Protein AF-A0A818FA73-F1 (afdb_monomer_lite)

pLDDT: mean 89.09, std 11.65, range [36.12, 97.31]

Foldseek 3Di:
DDPPDDPDDDPDDDDDDPDDDDDPVVVDDDPVVQAVFQVVLVVVVVVVCVVCVVVVHDDDPVNCVVQQQGHVVGPVLVVDPCNVVVVPDPPQLVVLVCCVVVDVDDDPPSRHD

Structure (mmCIF, N/CA/C/O backbone):
data_AF-A0A818FA73-F1
#
_entry.id   AF-A0A818FA73-F1
#
loop_
_atom_site.group_PDB
_atom_site.id
_atom_site.type_symbol
_atom_site.label_atom_id
_atom_site.label_alt_id
_atom_site.label_comp_id
_atom_site.label_asym_id
_atom_site.label_entity_id
_atom_site.label_seq_id
_atom_site.pdbx_PDB_ins_code
_atom_site.Cartn_x
_atom_site.Cartn_y
_atom_site.Cartn_z
_atom_site.occupancy
_atom_site.B_iso_or_equiv
_atom_site.auth_seq_id
_atom_site.auth_comp_id
_atom_site.auth_asym_id
_atom_site.auth_atom_id
_atom_site.pdbx_PDB_model_num
ATOM 1 N N . MET A 1 1 ? 37.527 -14.804 -13.361 1.00 36.12 1 MET A N 1
ATOM 2 C CA . MET A 1 1 ? 38.185 -14.131 -12.220 1.00 36.12 1 MET A CA 1
ATOM 3 C C . MET A 1 1 ? 37.094 -13.440 -11.411 1.00 36.12 1 MET A C 1
ATOM 5 O O . MET A 1 1 ? 36.470 -12.519 -11.917 1.00 36.12 1 MET A O 1
ATOM 9 N N . VAL A 1 2 ? 36.753 -13.982 -10.240 1.00 36.47 2 VAL A N 1
ATOM 10 C CA . VAL A 1 2 ? 35.614 -13.540 -9.416 1.00 36.47 2 VAL A CA 1
ATOM 11 C C . VAL A 1 2 ? 36.050 -12.330 -8.597 1.00 36.47 2 VAL A C 1
ATOM 13 O O . VAL A 1 2 ? 36.973 -12.442 -7.792 1.00 36.47 2 VAL A O 1
ATOM 16 N N . LYS A 1 3 ? 35.417 -11.169 -8.794 1.00 47.84 3 LYS A N 1
ATOM 17 C CA . LYS A 1 3 ? 35.698 -9.984 -7.977 1.00 47.84 3 LYS A CA 1
ATOM 18 C C . LYS A 1 3 ? 34.958 -10.128 -6.644 1.00 47.84 3 LYS A C 1
ATOM 20 O O . LYS A 1 3 ? 33.816 -9.711 -6.503 1.00 47.84 3 LYS A O 1
ATOM 25 N N . LYS A 1 4 ? 35.604 -10.787 -5.682 1.00 56.97 4 LYS A N 1
ATOM 26 C CA . LYS A 1 4 ? 35.171 -10.832 -4.282 1.00 56.97 4 LYS A CA 1
ATOM 27 C C . LYS A 1 4 ? 35.601 -9.513 -3.638 1.00 56.97 4 LYS A C 1
ATOM 29 O O . LYS A 1 4 ? 36.730 -9.387 -3.176 1.00 56.97 4 LYS A O 1
ATOM 34 N N . GLN A 1 5 ? 34.748 -8.500 -3.736 1.00 52.00 5 GLN A N 1
ATOM 35 C CA . GLN A 1 5 ? 35.004 -7.185 -3.161 1.00 52.00 5 GLN A CA 1
ATOM 36 C C . GLN A 1 5 ? 34.549 -7.223 -1.700 1.00 52.00 5 GLN A C 1
ATOM 38 O O . GLN A 1 5 ? 33.361 -7.335 -1.422 1.00 52.00 5 GLN A O 1
ATOM 43 N N . THR A 1 6 ? 35.503 -7.221 -0.771 1.00 63.03 6 THR A N 1
ATOM 44 C CA . THR A 1 6 ? 35.243 -6.812 0.612 1.00 63.03 6 THR A CA 1
ATOM 45 C C . THR A 1 6 ? 34.896 -5.323 0.616 1.00 63.03 6 THR A C 1
ATOM 47 O O . THR A 1 6 ? 35.394 -4.593 -0.249 1.00 63.03 6 THR A O 1
ATOM 50 N N . ASP A 1 7 ? 34.044 -4.895 1.554 1.00 62.66 7 ASP A N 1
ATOM 51 C CA . ASP A 1 7 ? 33.560 -3.516 1.732 1.00 62.66 7 ASP A CA 1
ATOM 52 C C . ASP A 1 7 ? 34.724 -2.530 1.890 1.00 62.66 7 ASP A C 1
ATOM 54 O O . ASP A 1 7 ? 35.164 -2.172 2.978 1.00 62.66 7 ASP A O 1
ATOM 58 N N . THR A 1 8 ? 35.287 -2.126 0.763 1.00 68.31 8 THR A N 1
ATOM 59 C CA . THR A 1 8 ? 36.317 -1.107 0.665 1.00 68.31 8 THR A CA 1
ATOM 60 C C . THR A 1 8 ? 35.581 0.178 0.346 1.00 68.31 8 THR A C 1
ATOM 62 O O . THR A 1 8 ? 34.952 0.290 -0.707 1.00 68.31 8 THR A O 1
ATOM 65 N N . SER A 1 9 ? 35.605 1.120 1.290 1.00 68.06 9 SER A N 1
ATOM 66 C CA . SER A 1 9 ? 34.990 2.438 1.146 1.00 68.06 9 SER A CA 1
ATOM 67 C C . SER A 1 9 ? 35.373 3.075 -0.191 1.00 68.06 9 SER A C 1
ATOM 69 O O . SER A 1 9 ? 36.504 2.935 -0.659 1.00 68.06 9 SER A O 1
ATOM 71 N N . ILE A 1 10 ? 34.431 3.775 -0.822 1.00 75.88 10 ILE A N 1
ATOM 72 C CA . ILE A 1 10 ? 34.650 4.426 -2.118 1.00 75.88 10 ILE A CA 1
ATOM 73 C C . ILE A 1 10 ? 35.737 5.499 -1.951 1.00 75.88 10 ILE A C 1
ATOM 75 O O . ILE A 1 10 ? 35.536 6.471 -1.230 1.00 75.88 10 ILE A O 1
ATOM 79 N N . THR A 1 11 ? 36.887 5.325 -2.610 1.00 81.19 11 THR A N 1
ATOM 80 C CA . THR A 1 11 ? 38.026 6.263 -2.529 1.00 81.19 11 THR A CA 1
ATOM 81 C C . THR A 1 11 ? 38.154 7.184 -3.742 1.00 81.19 11 THR A C 1
ATOM 83 O O . THR A 1 11 ? 38.762 8.242 -3.636 1.00 81.19 11 THR A O 1
ATOM 86 N N . HIS A 1 12 ? 37.592 6.803 -4.892 1.00 80.31 12 HIS A N 1
ATOM 87 C CA . HIS A 1 12 ? 37.665 7.564 -6.141 1.00 80.31 12 HIS A CA 1
ATOM 88 C C . HIS A 1 12 ? 36.308 7.529 -6.852 1.00 80.31 12 HIS A C 1
ATOM 90 O O . HIS A 1 12 ? 35.673 6.474 -6.922 1.00 80.31 12 HIS A O 1
ATOM 96 N N . PHE A 1 13 ? 35.880 8.662 -7.414 1.00 79.75 13 PHE A N 1
ATOM 97 C CA . PHE A 1 13 ? 34.656 8.762 -8.210 1.00 79.75 13 PHE A CA 1
ATOM 98 C C . PHE A 1 13 ? 34.990 8.751 -9.702 1.00 79.75 13 PHE A C 1
ATOM 100 O O . PHE A 1 13 ? 35.896 9.453 -10.151 1.00 79.75 13 PHE A O 1
ATOM 107 N N . ARG A 1 14 ? 34.248 7.960 -10.482 1.00 83.44 14 ARG A N 1
ATOM 108 C CA . ARG A 1 14 ? 34.305 7.986 -11.947 1.00 83.44 14 ARG A CA 1
ATOM 109 C C . ARG A 1 14 ? 33.147 8.833 -12.457 1.00 83.44 14 ARG A C 1
ATOM 111 O O . ARG A 1 14 ? 32.005 8.567 -12.089 1.00 83.44 14 ARG A O 1
ATOM 118 N N . SER A 1 15 ? 33.439 9.825 -13.294 1.00 81.69 15 SER A N 1
ATOM 119 C CA . SER A 1 15 ? 32.406 10.685 -13.876 1.00 81.69 15 SER A CA 1
ATOM 120 C C . SER A 1 15 ? 31.399 9.867 -14.691 1.00 81.69 15 SER A C 1
ATOM 122 O O . SER A 1 15 ? 31.787 8.972 -15.446 1.00 81.69 15 SER A O 1
ATOM 124 N N . GLY A 1 16 ? 30.113 10.167 -14.493 1.00 83.94 16 GLY A N 1
ATOM 125 C CA . GLY A 1 16 ? 28.993 9.588 -15.234 1.00 83.94 16 GLY A CA 1
ATOM 126 C C . GLY A 1 16 ? 28.704 10.358 -16.525 1.00 83.94 16 GLY A C 1
ATOM 127 O O . GLY A 1 16 ? 29.618 10.687 -17.277 1.00 83.94 16 GLY A O 1
ATOM 128 N N . MET A 1 17 ? 27.427 10.650 -16.786 1.00 85.69 17 MET A N 1
ATOM 129 C CA . MET A 1 17 ? 27.023 11.532 -17.889 1.00 85.69 17 MET A CA 1
ATOM 130 C C . MET A 1 17 ? 27.536 12.961 -17.651 1.00 85.69 17 MET A C 1
ATOM 132 O O . MET A 1 17 ? 27.685 13.396 -16.514 1.00 85.69 17 MET A O 1
ATOM 136 N N . SER A 1 18 ? 27.817 13.696 -18.725 1.00 80.69 18 SER A N 1
ATOM 137 C CA . SER A 1 18 ? 28.446 15.025 -18.685 1.00 80.69 18 SER A CA 1
ATOM 138 C C . SER A 1 18 ? 27.487 16.185 -18.374 1.00 80.69 18 SER A C 1
ATOM 140 O O . SER A 1 18 ? 27.866 17.339 -18.554 1.00 80.69 18 SER A O 1
ATOM 142 N N . HIS A 1 19 ? 26.246 15.899 -17.975 1.00 81.75 19 HIS A N 1
ATOM 143 C CA . HIS A 1 19 ? 25.198 16.893 -17.739 1.00 81.75 19 HIS A CA 1
ATOM 144 C C . HIS A 1 19 ? 24.753 16.887 -16.270 1.00 81.75 19 HIS A C 1
ATOM 146 O O . HIS A 1 19 ? 24.717 15.827 -15.646 1.00 81.75 19 HIS A O 1
ATOM 152 N N . ASP A 1 20 ? 24.433 18.065 -15.732 1.00 77.62 20 ASP A N 1
ATOM 153 C CA . ASP A 1 20 ? 24.133 18.286 -14.311 1.00 77.62 20 ASP A CA 1
ATOM 154 C C . ASP A 1 20 ? 22.612 18.312 -14.070 1.00 77.62 20 ASP A C 1
ATOM 156 O O . ASP A 1 20 ? 22.008 19.349 -13.803 1.00 77.62 20 ASP A O 1
ATOM 160 N N . GLU A 1 21 ? 21.973 17.155 -14.248 1.00 79.25 21 GLU A N 1
ATOM 161 C CA . GLU A 1 21 ? 20.541 16.946 -13.997 1.00 79.25 21 GLU A CA 1
ATOM 162 C C . GLU A 1 21 ? 20.298 16.287 -12.624 1.00 79.25 21 GLU A C 1
ATOM 164 O O . GLU A 1 21 ? 21.085 15.436 -12.186 1.00 79.25 21 GLU A O 1
ATOM 169 N N . PRO A 1 22 ? 19.196 16.622 -11.921 1.00 84.88 22 PRO A N 1
ATOM 170 C CA . PRO A 1 22 ? 18.860 15.981 -10.656 1.00 84.88 22 PRO A CA 1
ATOM 171 C C . PRO A 1 22 ? 18.511 14.502 -10.863 1.00 84.88 22 PRO A C 1
ATOM 173 O O . PRO A 1 22 ? 17.758 14.131 -11.761 1.00 84.88 22 PRO A O 1
ATOM 176 N N . ASN A 1 23 ? 19.029 13.636 -9.989 1.00 87.19 23 ASN A N 1
ATOM 177 C CA . ASN A 1 23 ? 18.752 12.205 -10.066 1.00 87.19 23 ASN A CA 1
ATOM 178 C C . ASN A 1 23 ? 17.369 11.847 -9.483 1.00 87.19 23 ASN A C 1
ATOM 180 O O . ASN A 1 23 ? 16.909 12.432 -8.503 1.00 87.19 23 ASN A O 1
ATOM 184 N N . LEU A 1 24 ? 16.718 10.834 -10.062 1.00 89.19 24 LEU A N 1
ATOM 185 C CA . LEU A 1 24 ? 15.410 10.358 -9.597 1.00 89.19 24 LEU A CA 1
ATOM 186 C C . LEU A 1 24 ? 15.472 9.768 -8.177 1.00 89.19 24 LEU A C 1
ATOM 188 O O . LEU A 1 24 ? 14.536 9.923 -7.399 1.00 89.19 24 LEU A O 1
ATOM 192 N N . TYR A 1 25 ? 16.590 9.124 -7.823 1.00 87.06 25 TYR A N 1
ATOM 193 C CA . TYR A 1 25 ? 16.765 8.459 -6.527 1.00 87.06 25 TYR A CA 1
ATOM 194 C C . TYR A 1 25 ? 16.614 9.397 -5.326 1.00 87.06 25 TYR A C 1
ATOM 196 O O . TYR A 1 25 ? 16.235 8.936 -4.257 1.00 87.06 25 TYR A O 1
ATOM 204 N N . ARG A 1 26 ? 16.862 10.703 -5.484 1.00 88.81 26 ARG A N 1
ATOM 205 C CA . ARG A 1 26 ? 16.643 11.692 -4.417 1.00 88.81 26 ARG A CA 1
ATOM 206 C C . ARG A 1 26 ? 15.172 11.915 -4.066 1.00 88.81 26 ARG A C 1
ATOM 208 O O . ARG A 1 26 ? 14.896 12.401 -2.977 1.00 88.81 26 ARG A O 1
ATOM 215 N N . TYR A 1 27 ? 14.253 11.574 -4.965 1.00 92.88 27 TYR A N 1
ATOM 216 C CA . TYR A 1 27 ? 12.814 11.784 -4.789 1.00 92.88 27 TYR A CA 1
ATOM 217 C C . TYR A 1 27 ? 12.061 10.506 -4.412 1.00 92.88 27 TYR A C 1
ATOM 219 O O . TYR A 1 27 ? 10.865 10.560 -4.139 1.00 92.88 27 TYR A O 1
ATOM 227 N N . ILE A 1 28 ? 12.743 9.359 -4.395 1.00 93.25 28 ILE A N 1
ATOM 228 C CA . ILE A 1 28 ? 12.165 8.084 -3.977 1.00 93.25 28 ILE A CA 1
ATOM 229 C C . ILE A 1 28 ? 12.601 7.823 -2.541 1.00 93.25 28 ILE A C 1
AT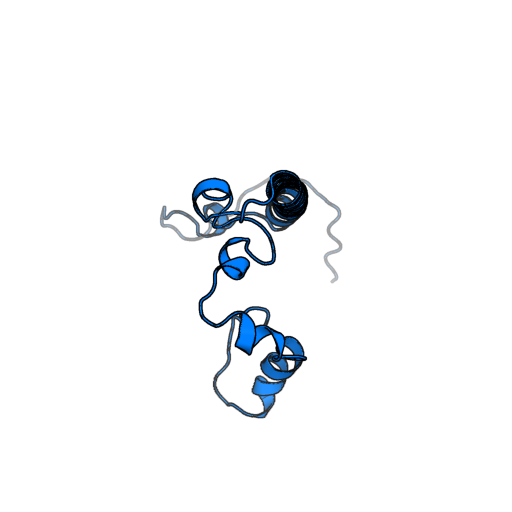OM 231 O O . ILE A 1 28 ? 13.795 7.771 -2.245 1.00 93.25 28 ILE A O 1
ATOM 235 N N . MET A 1 29 ? 11.628 7.645 -1.648 1.00 93.31 29 MET A N 1
ATOM 236 C CA . MET A 1 29 ? 11.920 7.297 -0.2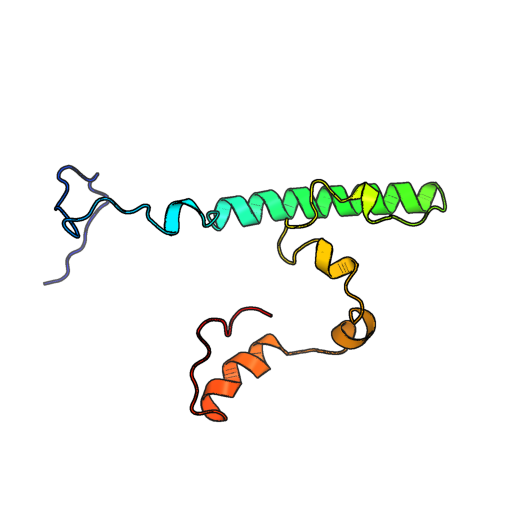64 1.00 93.31 29 MET A CA 1
ATOM 237 C C . MET A 1 29 ? 12.584 5.909 -0.199 1.00 93.31 29 MET A C 1
ATOM 239 O O . MET A 1 29 ? 12.128 4.979 -0.871 1.00 93.31 29 MET A O 1
ATOM 243 N N . PRO A 1 30 ? 13.656 5.732 0.595 1.00 96.19 30 PRO A N 1
ATOM 244 C CA . PRO A 1 30 ? 14.243 4.417 0.810 1.00 96.19 30 PRO A CA 1
ATOM 245 C C . PRO A 1 30 ? 13.234 3.445 1.426 1.00 96.19 30 PRO A C 1
ATOM 247 O O . PRO A 1 30 ? 12.472 3.817 2.316 1.00 96.19 30 PRO A O 1
ATOM 250 N N . TRP A 1 31 ? 13.295 2.174 1.022 1.00 95.75 31 TRP A N 1
ATOM 251 C CA . TRP A 1 31 ? 12.415 1.126 1.551 1.00 95.75 31 TRP A CA 1
ATOM 252 C C . TRP A 1 31 ? 12.462 0.999 3.072 1.00 95.75 31 TRP A C 1
ATOM 254 O O . TRP A 1 31 ? 11.425 0.842 3.703 1.00 95.75 31 TRP A O 1
ATOM 264 N N . GLU A 1 32 ? 13.648 1.091 3.672 1.00 96.38 32 GLU A N 1
ATOM 265 C CA . GLU A 1 32 ? 13.800 1.043 5.129 1.00 96.38 32 GLU A CA 1
ATOM 266 C C . GLU A 1 32 ? 13.008 2.161 5.820 1.00 96.38 32 GLU A C 1
ATOM 268 O O . GLU A 1 32 ? 12.267 1.900 6.766 1.00 96.38 32 GLU A O 1
ATOM 273 N N . ALA A 1 33 ? 13.103 3.388 5.300 1.00 95.69 33 ALA A N 1
ATOM 274 C CA . ALA A 1 33 ? 12.360 4.526 5.825 1.00 95.69 33 ALA A CA 1
ATOM 275 C C . ALA A 1 33 ? 10.844 4.343 5.639 1.00 95.69 33 ALA A C 1
ATOM 277 O O . ALA A 1 33 ? 10.095 4.558 6.587 1.00 95.69 33 ALA A O 1
ATOM 278 N N . GLU A 1 34 ? 10.402 3.866 4.470 1.00 96.56 34 GLU A N 1
ATOM 279 C CA . GLU A 1 34 ? 8.993 3.537 4.204 1.00 96.56 34 GLU A CA 1
ATOM 280 C C . GLU A 1 34 ? 8.452 2.456 5.155 1.00 96.56 34 GLU A C 1
ATOM 282 O O . GLU A 1 34 ? 7.328 2.559 5.643 1.00 96.56 34 GLU A O 1
ATOM 287 N N . PHE A 1 35 ? 9.235 1.415 5.463 1.00 97.31 35 PHE A N 1
ATOM 288 C CA . PHE A 1 35 ? 8.804 0.357 6.380 1.00 97.31 35 PHE A CA 1
ATOM 289 C C . PHE A 1 35 ? 8.693 0.846 7.823 1.00 97.31 35 PHE A C 1
ATOM 291 O O . PHE A 1 35 ? 7.725 0.505 8.507 1.00 97.31 35 PHE A O 1
ATOM 298 N N . ILE A 1 36 ? 9.653 1.653 8.276 1.00 97.12 36 ILE A N 1
ATOM 299 C CA . ILE A 1 36 ? 9.630 2.247 9.616 1.00 97.12 36 ILE A CA 1
ATOM 300 C C . ILE A 1 36 ? 8.449 3.218 9.745 1.00 97.12 36 ILE A C 1
ATOM 302 O O . ILE A 1 36 ? 7.679 3.128 10.704 1.00 97.12 36 ILE A O 1
ATOM 306 N N . ASP A 1 37 ? 8.265 4.106 8.765 1.00 96.75 37 ASP A N 1
ATOM 307 C CA . ASP A 1 37 ? 7.145 5.051 8.735 1.00 96.75 37 ASP A CA 1
ATOM 308 C C . ASP A 1 37 ? 5.802 4.307 8.671 1.00 96.75 37 ASP A C 1
ATOM 310 O O . ASP A 1 37 ? 4.888 4.623 9.427 1.00 96.75 37 ASP A O 1
ATOM 314 N N . SER A 1 38 ? 5.704 3.227 7.887 1.00 97.19 38 SER A N 1
ATOM 315 C CA . SER A 1 38 ? 4.499 2.395 7.804 1.00 97.19 38 SER A CA 1
ATOM 316 C C . SER A 1 38 ? 4.084 1.789 9.142 1.00 97.19 38 SER A C 1
ATOM 318 O O . SER A 1 38 ? 2.909 1.866 9.506 1.00 97.19 38 SER A O 1
ATOM 320 N N . GLN A 1 39 ? 5.02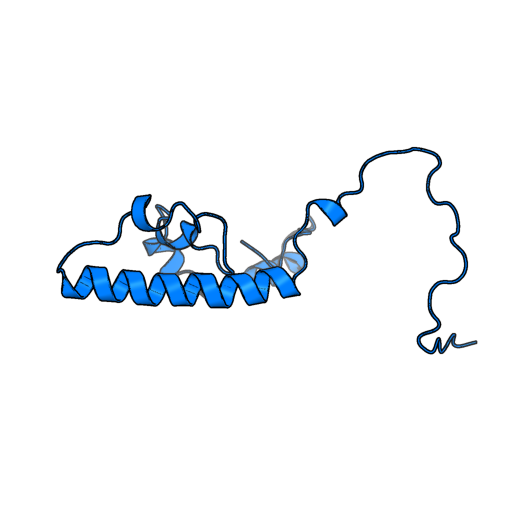3 1.219 9.903 1.00 96.31 39 GLN A N 1
ATOM 321 C CA . GLN A 1 39 ? 4.714 0.666 11.225 1.00 96.31 39 GLN A CA 1
ATOM 322 C C . GLN A 1 39 ? 4.151 1.736 12.160 1.00 96.31 39 GLN A C 1
ATOM 324 O O . GLN A 1 39 ? 3.150 1.501 12.841 1.00 96.31 39 GLN A O 1
ATOM 329 N N . ARG A 1 40 ? 4.768 2.921 12.161 1.00 96.44 40 ARG A N 1
ATOM 330 C CA . ARG A 1 40 ? 4.321 4.056 12.965 1.00 96.44 40 ARG A CA 1
ATOM 331 C C . ARG A 1 40 ? 2.918 4.507 12.559 1.00 96.44 40 ARG A C 1
ATOM 333 O O . ARG A 1 40 ? 2.028 4.582 13.401 1.00 96.44 40 ARG A O 1
ATOM 340 N N . VAL A 1 41 ? 2.720 4.767 11.274 1.00 96.62 41 VAL A N 1
ATOM 341 C CA . VAL A 1 41 ? 1.481 5.305 10.706 1.00 96.62 41 VAL A CA 1
ATOM 342 C C . VAL A 1 41 ? 0.300 4.356 10.935 1.00 96.62 41 VAL A C 1
ATOM 344 O O . VAL A 1 41 ? -0.774 4.782 11.365 1.00 96.62 41 VAL A O 1
ATOM 347 N N . TRP A 1 42 ? 0.495 3.050 10.740 1.00 96.88 42 TRP A N 1
ATOM 348 C CA . TRP A 1 42 ? -0.552 2.061 11.006 1.00 96.88 42 TRP A CA 1
ATOM 349 C C . TRP A 1 42 ? -0.841 1.868 12.501 1.00 96.88 42 TRP A C 1
ATOM 351 O O . TRP A 1 42 ? -1.997 1.625 12.863 1.00 96.88 42 TRP A O 1
ATOM 361 N N . ALA A 1 43 ? 0.159 2.012 13.377 1.00 96.25 43 ALA A N 1
ATOM 362 C CA . ALA A 1 43 ? -0.054 1.998 14.824 1.00 96.25 43 ALA A CA 1
ATOM 363 C C . ALA A 1 43 ? -0.860 3.222 15.293 1.00 96.25 43 ALA A C 1
ATOM 365 O O . ALA A 1 43 ? -1.826 3.073 16.043 1.00 96.25 43 ALA A O 1
ATOM 366 N N . GLU A 1 44 ? -0.523 4.417 14.801 1.00 95.25 44 GLU A N 1
ATOM 367 C CA . GLU A 1 44 ? -1.268 5.651 15.078 1.00 95.25 44 GLU A CA 1
ATOM 368 C C . GLU A 1 44 ? -2.721 5.551 14.584 1.00 95.25 44 GLU A C 1
ATOM 370 O O . GLU A 1 44 ? -3.653 5.880 15.321 1.00 95.25 44 GLU A O 1
ATOM 375 N N . TYR A 1 45 ? -2.941 5.015 13.376 1.00 95.56 45 TYR A N 1
ATOM 376 C CA . TYR A 1 45 ? -4.286 4.743 12.862 1.00 95.56 45 TYR A CA 1
ATOM 377 C C . TYR A 1 45 ? -5.086 3.807 13.780 1.00 95.56 45 TYR A C 1
ATOM 379 O O . TYR A 1 45 ? -6.264 4.060 14.046 1.00 95.56 45 TYR A O 1
ATOM 387 N N . ALA A 1 46 ? -4.471 2.724 14.269 1.00 95.44 46 ALA A N 1
ATOM 388 C CA . ALA A 1 46 ? -5.143 1.764 15.140 1.00 95.44 46 ALA A CA 1
ATOM 389 C C . ALA A 1 46 ? -5.617 2.412 16.453 1.00 95.44 46 ALA A C 1
ATOM 391 O O . ALA A 1 46 ? -6.752 2.166 16.873 1.00 95.44 46 ALA A O 1
ATOM 392 N N . LEU A 1 47 ? -4.792 3.283 17.044 1.00 95.69 47 LEU A N 1
ATOM 393 C CA . LEU A 1 47 ? -5.140 4.052 18.242 1.00 95.69 47 LEU A CA 1
ATOM 394 C C . LEU A 1 47 ? -6.275 5.044 17.967 1.00 95.69 47 LEU A C 1
ATOM 396 O O . LEU A 1 47 ? -7.309 4.977 18.629 1.00 95.69 47 LEU A O 1
ATOM 400 N N . LYS A 1 48 ? -6.152 5.880 16.926 1.00 94.19 48 LYS A N 1
ATOM 401 C CA . LYS A 1 48 ? -7.200 6.842 16.533 1.00 94.19 48 LYS A CA 1
ATOM 402 C C . LYS A 1 48 ? -8.539 6.154 16.260 1.00 94.19 48 LYS A C 1
ATOM 404 O O . LYS A 1 48 ? -9.599 6.637 16.655 1.00 94.19 48 LYS A O 1
ATOM 409 N N . ARG A 1 49 ? -8.512 4.983 15.614 1.00 94.75 49 ARG A N 1
ATOM 410 C CA . ARG A 1 49 ? -9.712 4.170 15.378 1.00 94.75 49 ARG A CA 1
ATOM 411 C C . ARG A 1 49 ? -10.337 3.687 16.689 1.00 94.75 49 ARG A C 1
ATOM 413 O O . ARG A 1 49 ? -11.562 3.670 16.798 1.00 94.75 49 ARG A O 1
ATOM 420 N N . GLN A 1 50 ? -9.528 3.267 17.659 1.00 95.06 50 GLN A N 1
ATOM 421 C CA . GLN A 1 50 ? -10.018 2.841 18.968 1.00 95.06 50 GLN A CA 1
ATOM 422 C C . GLN A 1 50 ? -10.653 4.011 19.732 1.00 95.06 50 GLN A C 1
ATOM 424 O O . GLN A 1 50 ? -11.760 3.855 20.240 1.00 95.06 50 GLN A O 1
ATOM 429 N N . GLU A 1 51 ? -10.006 5.175 19.756 1.00 94.31 51 GLU A N 1
ATOM 430 C CA . GLU A 1 51 ? -10.519 6.397 20.393 1.00 94.31 51 GLU A CA 1
ATOM 431 C C . GLU A 1 51 ? -11.828 6.884 19.760 1.00 94.31 51 GLU A C 1
ATOM 433 O O . GLU A 1 51 ? -12.781 7.231 20.457 1.00 94.31 51 GLU A O 1
ATOM 438 N N . ALA A 1 52 ? -11.929 6.852 18.430 1.00 93.94 52 ALA A N 1
ATOM 439 C CA . ALA A 1 52 ? -13.175 7.182 17.748 1.00 93.94 52 ALA A CA 1
ATOM 440 C C . ALA A 1 52 ? -14.307 6.226 18.170 1.00 93.94 52 ALA A C 1
ATOM 442 O O . ALA A 1 52 ? -15.409 6.673 18.492 1.00 93.94 52 ALA A O 1
ATOM 443 N N . ASN A 1 53 ? -14.022 4.921 18.257 1.00 93.44 53 ASN A N 1
ATOM 444 C CA . ASN A 1 53 ? -15.005 3.924 18.681 1.00 93.44 53 ASN A CA 1
ATOM 445 C C . ASN A 1 53 ? -15.443 4.103 20.144 1.00 93.44 53 ASN A C 1
ATOM 447 O O . ASN A 1 53 ? -16.629 3.956 20.426 1.00 93.44 53 ASN A O 1
ATOM 451 N N . THR A 1 54 ? -14.537 4.438 21.074 1.00 95.19 54 THR A N 1
ATOM 452 C CA . THR A 1 54 ? -14.912 4.684 22.484 1.00 95.19 54 THR A CA 1
ATOM 453 C C . THR A 1 54 ? -15.793 5.922 22.632 1.00 95.19 54 THR A C 1
ATOM 455 O O . THR A 1 54 ? -16.679 5.951 23.483 1.00 95.19 54 THR A O 1
ATOM 458 N N . LEU A 1 55 ? -15.606 6.916 21.761 1.00 94.75 55 LEU A N 1
ATOM 459 C CA . LEU A 1 55 ? -16.446 8.110 21.675 1.00 94.75 55 LEU A CA 1
ATOM 460 C C . LEU A 1 55 ? -17.721 7.903 20.837 1.00 94.75 55 LEU A C 1
ATOM 462 O O . LEU A 1 55 ? -18.481 8.856 20.664 1.00 94.75 55 LEU A O 1
ATOM 466 N N . ASN A 1 56 ? -17.966 6.695 20.308 1.00 93.12 56 ASN A N 1
ATOM 467 C CA . ASN A 1 56 ? -19.037 6.389 19.348 1.00 93.12 56 ASN A CA 1
ATOM 468 C C . ASN A 1 56 ? -19.053 7.336 18.130 1.00 93.12 56 ASN A C 1
ATOM 470 O O . ASN A 1 56 ? -20.108 7.678 17.593 1.00 93.12 56 ASN A O 1
ATOM 474 N N . LYS A 1 57 ? -17.871 7.775 17.694 1.00 94.12 57 LYS A N 1
ATOM 475 C CA . LYS A 1 57 ? -17.659 8.616 16.516 1.00 94.12 57 LYS A CA 1
ATOM 476 C C . LYS A 1 57 ? -17.041 7.799 15.389 1.00 94.12 57 LYS A C 1
ATOM 478 O O . LYS A 1 57 ? -16.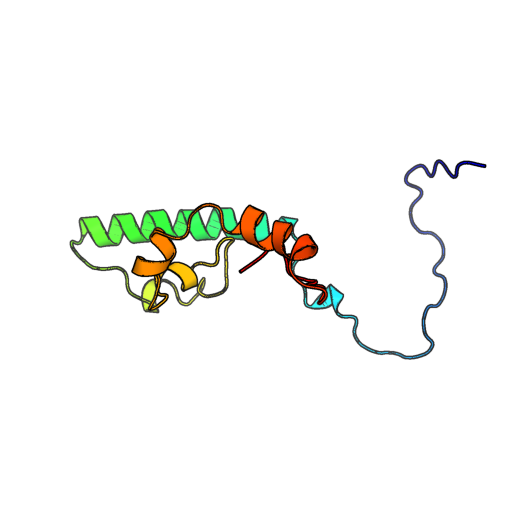353 6.805 15.608 1.00 94.12 57 LYS A O 1
ATOM 483 N N . ARG A 1 58 ? -17.272 8.239 14.154 1.00 90.25 58 ARG A N 1
ATOM 484 C CA . ARG A 1 58 ? -16.619 7.659 12.979 1.00 90.25 58 ARG A CA 1
ATOM 485 C C . ARG A 1 58 ? -15.363 8.458 12.660 1.00 90.25 58 ARG A C 1
ATOM 487 O O . ARG A 1 58 ? -15.443 9.676 12.576 1.00 90.25 58 ARG A O 1
ATOM 494 N N . LEU A 1 59 ? -14.250 7.760 12.448 1.00 90.44 59 LEU A N 1
ATOM 495 C CA . LEU A 1 59 ? -13.008 8.367 11.974 1.00 90.44 59 LEU A CA 1
ATOM 496 C C . LEU A 1 59 ? -13.224 8.977 10.581 1.00 90.44 59 LEU A C 1
ATOM 498 O O . LEU A 1 59 ? -13.806 8.330 9.700 1.00 90.44 59 LEU A O 1
ATOM 502 N N . THR A 1 60 ? -12.780 10.214 10.404 1.00 88.94 60 THR A N 1
ATOM 503 C CA . THR A 1 60 ? -12.930 10.996 9.174 1.00 88.94 60 THR A CA 1
ATOM 504 C C . THR A 1 60 ? -11.596 11.157 8.447 1.00 88.94 60 THR A C 1
ATOM 506 O O . THR A 1 60 ? -10.562 10.679 8.910 1.00 88.94 60 THR A O 1
ATOM 509 N N . LEU A 1 61 ? -11.635 11.771 7.262 1.00 86.75 61 LEU A N 1
ATOM 510 C CA . LEU A 1 61 ? -10.440 12.055 6.466 1.00 86.75 61 LEU A CA 1
ATOM 511 C C . LEU A 1 61 ? -9.541 13.080 7.170 1.00 86.75 61 LEU A C 1
ATOM 513 O O . LEU A 1 61 ? -8.332 12.883 7.227 1.00 86.75 61 LEU A O 1
ATOM 517 N N . ASP A 1 62 ? -10.155 14.090 7.787 1.00 89.00 62 ASP A N 1
ATOM 518 C CA . ASP A 1 62 ? -9.473 15.167 8.512 1.00 89.00 62 ASP A CA 1
ATOM 519 C C . ASP A 1 62 ? -8.604 14.631 9.663 1.00 89.00 62 ASP A C 1
ATOM 521 O O . ASP A 1 62 ? -7.535 15.162 9.946 1.00 89.00 62 ASP A O 1
ATOM 525 N N . ASP A 1 63 ? -9.007 13.519 10.287 1.00 88.62 63 ASP A N 1
ATOM 526 C CA . ASP A 1 63 ? -8.246 12.881 11.369 1.00 88.62 63 ASP A CA 1
ATOM 527 C C . ASP A 1 63 ? -6.932 12.223 10.887 1.00 88.62 63 ASP A C 1
ATOM 529 O O . ASP A 1 63 ? -6.099 11.811 11.707 1.00 88.62 63 ASP A O 1
ATOM 533 N N . LEU A 1 64 ? -6.750 12.064 9.570 1.00 90.81 64 LEU A N 1
ATOM 534 C CA . LEU A 1 64 ? -5.658 11.314 8.938 1.00 90.81 64 LEU A CA 1
ATOM 535 C C . LEU A 1 64 ? -4.908 12.097 7.847 1.00 90.81 64 LEU A C 1
ATOM 537 O O . LEU A 1 64 ? -4.082 11.496 7.158 1.00 90.81 64 LEU A O 1
ATOM 541 N N . ASP A 1 65 ? -5.146 13.402 7.712 1.00 89.81 65 ASP A N 1
ATOM 542 C CA . ASP A 1 65 ? -4.571 14.238 6.645 1.00 89.81 65 ASP A CA 1
ATOM 543 C C . ASP A 1 65 ? -3.027 14.203 6.644 1.00 89.81 65 ASP A 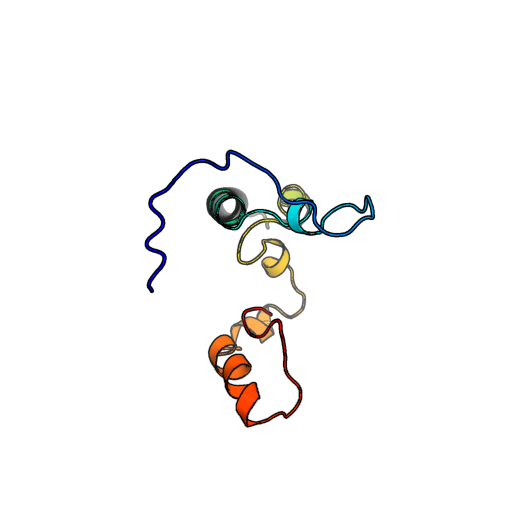C 1
ATOM 545 O O . ASP A 1 65 ? -2.396 13.944 5.619 1.00 89.81 65 ASP A O 1
ATOM 549 N N . ASP A 1 66 ? -2.406 14.268 7.828 1.00 90.56 66 ASP A N 1
ATOM 550 C CA . ASP A 1 66 ? -0.943 14.196 8.004 1.00 90.56 66 ASP A CA 1
ATOM 551 C C . ASP A 1 66 ? -0.307 12.885 7.493 1.00 90.56 66 ASP A C 1
ATOM 553 O O . ASP A 1 66 ? 0.900 12.813 7.229 1.00 90.56 66 ASP A O 1
ATOM 557 N N . SER A 1 67 ? -1.102 11.815 7.394 1.00 92.25 67 SER A N 1
ATOM 558 C CA . SER A 1 67 ? -0.660 10.462 7.031 1.00 92.25 67 SER A CA 1
ATOM 559 C C . SER A 1 67 ? -1.287 9.949 5.734 1.00 92.25 67 SER A C 1
ATOM 561 O O . SER A 1 67 ? -1.161 8.762 5.429 1.00 92.25 67 SER A O 1
ATOM 563 N N . TRP A 1 68 ? -1.955 10.815 4.969 1.00 92.19 68 TRP A N 1
ATOM 564 C CA . TRP A 1 68 ? -2.785 10.425 3.830 1.00 92.19 68 TRP A CA 1
ATOM 565 C C . TRP A 1 68 ? -2.043 9.556 2.800 1.00 92.19 68 TRP A C 1
ATOM 567 O O . TRP A 1 68 ? -2.514 8.475 2.431 1.00 92.19 68 TRP A O 1
ATOM 577 N N . ASP A 1 69 ? -0.835 9.979 2.421 1.00 94.06 69 ASP A N 1
ATOM 578 C CA . ASP A 1 69 ? 0.020 9.296 1.441 1.00 94.06 69 ASP A CA 1
ATOM 579 C C . ASP A 1 69 ? 1.117 8.433 2.082 1.00 94.06 69 ASP A C 1
ATOM 581 O O . ASP A 1 69 ? 2.104 8.082 1.433 1.00 94.06 69 ASP A O 1
ATOM 585 N N . ARG A 1 70 ? 0.953 8.062 3.358 1.00 94.88 70 ARG A N 1
ATOM 586 C CA . ARG A 1 70 ? 1.936 7.278 4.114 1.00 94.88 70 ARG A CA 1
ATOM 587 C C . ARG A 1 70 ? 1.481 5.846 4.375 1.00 94.88 70 ARG A C 1
ATOM 589 O O . ARG A 1 70 ? 0.297 5.509 4.303 1.00 94.88 70 ARG A O 1
ATOM 596 N N . GLY A 1 71 ? 2.459 4.999 4.689 1.00 95.25 71 GLY A N 1
ATOM 597 C CA . GLY A 1 71 ? 2.269 3.593 5.034 1.00 95.25 71 GLY A CA 1
ATOM 598 C C . GLY A 1 71 ? 2.189 2.633 3.851 1.00 95.25 71 GLY A C 1
ATOM 599 O O . GLY A 1 71 ? 1.992 3.027 2.703 1.00 95.25 71 GLY A O 1
ATOM 600 N N . ILE A 1 72 ? 2.378 1.346 4.136 1.00 95.00 72 ILE A N 1
ATOM 601 C CA . ILE A 1 72 ? 2.307 0.247 3.169 1.00 95.00 72 ILE A CA 1
ATOM 602 C C . ILE A 1 72 ? 1.403 -0.851 3.751 1.00 95.00 72 ILE A C 1
ATOM 604 O O . ILE A 1 72 ? 1.799 -1.495 4.724 1.00 95.00 72 ILE A O 1
ATOM 608 N N . PRO A 1 73 ? 0.220 -1.114 3.162 1.00 95.62 73 PRO A N 1
ATOM 609 C CA . PRO A 1 73 ? -0.478 -0.312 2.148 1.00 95.62 73 PRO A CA 1
ATOM 610 C C . PRO A 1 73 ? -0.729 1.135 2.604 1.00 95.62 73 PRO A C 1
ATOM 612 O O . PRO A 1 73 ? -0.724 1.416 3.801 1.00 95.62 73 PRO A O 1
ATOM 615 N N . ARG A 1 74 ? -0.952 2.051 1.656 1.00 96.25 74 ARG A N 1
ATOM 616 C CA . ARG A 1 74 ? -1.176 3.479 1.947 1.00 96.25 74 ARG A CA 1
ATOM 617 C C . ARG A 1 74 ? -2.467 3.687 2.746 1.00 96.25 74 ARG A C 1
ATOM 619 O O . ARG A 1 74 ? -3.467 3.023 2.462 1.00 96.25 74 ARG A O 1
ATOM 626 N N . ILE A 1 75 ? -2.482 4.609 3.714 1.00 94.94 75 ILE A N 1
ATOM 627 C CA . ILE A 1 75 ? -3.664 4.853 4.568 1.00 94.94 75 ILE A CA 1
ATOM 628 C C . ILE A 1 75 ? -4.889 5.286 3.758 1.00 94.94 75 ILE A C 1
ATOM 630 O O . ILE A 1 75 ? -6.004 4.843 4.052 1.00 94.94 75 ILE A O 1
ATOM 634 N N . ASN A 1 76 ? -4.701 6.091 2.711 1.00 93.44 76 ASN A N 1
ATOM 635 C CA . ASN A 1 76 ? -5.788 6.540 1.838 1.00 93.44 76 ASN A CA 1
ATOM 636 C C . ASN A 1 76 ? -6.613 5.385 1.224 1.00 93.44 76 ASN A C 1
ATOM 638 O O . ASN A 1 76 ? -7.796 5.564 0.919 1.00 93.44 76 ASN A O 1
ATOM 642 N N . THR A 1 77 ? -6.054 4.171 1.124 1.00 93.25 77 THR A N 1
ATOM 643 C CA . THR A 1 77 ? -6.763 2.975 0.635 1.00 93.25 77 THR A CA 1
ATOM 644 C C . THR A 1 77 ? -7.991 2.624 1.482 1.00 93.25 77 THR A C 1
ATOM 646 O O . THR A 1 77 ? -8.963 2.057 0.980 1.00 93.25 77 THR A O 1
ATOM 649 N N . LEU A 1 78 ? -8.017 3.036 2.753 1.00 92.44 78 LEU A N 1
ATOM 650 C CA . LEU A 1 78 ? -9.163 2.858 3.645 1.00 92.44 78 LEU A CA 1
ATOM 651 C C . LEU A 1 78 ? -10.406 3.640 3.196 1.00 92.44 78 LEU A C 1
ATOM 653 O O . LEU A 1 78 ? -11.520 3.240 3.551 1.00 92.44 78 LEU A O 1
ATOM 657 N N . PHE A 1 79 ? -10.219 4.709 2.420 1.00 92.19 79 PHE A N 1
ATOM 658 C CA . PHE A 1 79 ? -11.261 5.632 1.964 1.00 92.19 79 PHE A CA 1
ATOM 659 C C . PHE A 1 79 ? -11.540 5.525 0.457 1.00 92.19 79 PHE A C 1
ATOM 661 O O . PHE A 1 79 ? -12.266 6.348 -0.101 1.00 92.19 79 PHE A O 1
ATOM 668 N N . GLN A 1 80 ? -11.002 4.502 -0.215 1.00 91.88 80 GLN A N 1
ATOM 669 C CA . GLN A 1 80 ? -11.317 4.231 -1.617 1.00 91.88 80 GLN A CA 1
ATOM 670 C C . GLN A 1 80 ? -12.807 3.924 -1.809 1.00 91.88 80 GLN A C 1
ATOM 672 O O . GLN A 1 80 ? -13.403 3.163 -1.043 1.00 91.88 80 GLN A O 1
ATOM 677 N N . LYS A 1 81 ? -13.389 4.459 -2.891 1.00 93.00 81 LYS A N 1
ATOM 678 C CA . LYS A 1 81 ? -14.799 4.236 -3.257 1.00 93.00 81 LYS A CA 1
ATOM 679 C C . LYS A 1 81 ? -15.118 2.748 -3.439 1.00 93.00 81 LYS A C 1
ATOM 681 O O . LY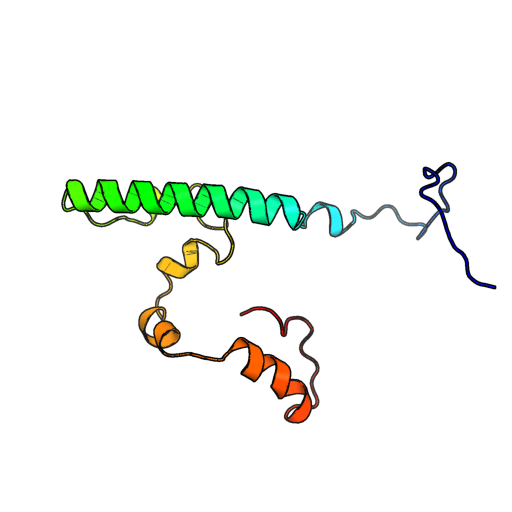S A 1 81 ? -16.120 2.267 -2.919 1.00 93.00 81 LYS A O 1
ATOM 686 N N . ASP A 1 82 ? -14.218 2.011 -4.088 1.00 93.56 82 ASP A N 1
ATOM 687 C CA . ASP A 1 82 ? -14.423 0.602 -4.447 1.00 93.56 82 ASP A CA 1
ATOM 688 C C . ASP A 1 82 ? -13.879 -0.388 -3.403 1.00 93.56 82 ASP A C 1
ATOM 690 O O . ASP A 1 82 ? -13.810 -1.592 -3.656 1.00 93.56 82 ASP A O 1
ATOM 694 N N . ARG A 1 83 ? -13.520 0.080 -2.196 1.00 93.25 83 ARG A N 1
ATOM 695 C CA . ARG A 1 83 ? -12.918 -0.752 -1.136 1.00 93.25 83 ARG A CA 1
ATOM 696 C C . ARG A 1 83 ? -13.731 -2.012 -0.826 1.00 93.25 83 ARG A C 1
ATOM 698 O O . ARG A 1 83 ? -13.162 -3.072 -0.573 1.00 93.25 83 ARG A O 1
ATOM 705 N N . HIS A 1 84 ? -15.059 -1.908 -0.833 1.00 93.12 84 HIS A N 1
ATOM 706 C CA . HIS A 1 84 ? -15.939 -3.043 -0.553 1.00 93.12 84 HIS A CA 1
ATOM 707 C C . HIS A 1 84 ? -15.894 -4.115 -1.648 1.00 93.12 84 HIS A C 1
ATOM 709 O O . HIS A 1 84 ? -16.019 -5.294 -1.332 1.00 93.12 84 HIS A O 1
ATOM 715 N N . VAL A 1 85 ? -15.671 -3.728 -2.906 1.00 94.00 85 VAL A N 1
ATOM 716 C CA . VAL A 1 85 ? -15.493 -4.664 -4.026 1.00 94.00 85 VAL A CA 1
ATOM 717 C C . VAL A 1 85 ? -14.095 -5.280 -3.970 1.00 94.00 85 VAL A C 1
ATOM 719 O O . VAL A 1 85 ? -13.960 -6.502 -4.024 1.00 94.00 85 VAL A O 1
ATOM 722 N N . LEU A 1 86 ? -13.063 -4.455 -3.758 1.00 92.81 86 LEU A N 1
ATOM 723 C CA . LEU A 1 86 ? -11.668 -4.901 -3.647 1.00 92.81 86 LEU A CA 1
ATOM 724 C C . LEU A 1 86 ? -11.438 -5.880 -2.488 1.00 92.81 86 LEU A C 1
ATOM 726 O O . LEU A 1 86 ? -10.552 -6.727 -2.560 1.00 92.81 86 LEU A O 1
ATOM 730 N N . ALA A 1 87 ? -12.262 -5.834 -1.439 1.00 92.62 87 ALA A N 1
ATOM 731 C CA . ALA A 1 87 ? -12.194 -6.793 -0.339 1.00 92.62 87 ALA A CA 1
ATOM 732 C C . ALA A 1 87 ? -12.351 -8.257 -0.802 1.00 92.62 87 ALA A C 1
ATOM 734 O O . ALA A 1 87 ? -11.773 -9.154 -0.175 1.00 92.62 87 ALA A O 1
ATOM 735 N N . TYR A 1 88 ? -13.085 -8.489 -1.896 1.00 94.75 88 TYR A N 1
ATOM 736 C CA . TYR A 1 88 ? -13.293 -9.808 -2.497 1.00 94.75 88 TYR A CA 1
ATOM 737 C C . TYR A 1 88 ? -12.200 -10.206 -3.493 1.00 94.75 88 TYR A C 1
ATOM 739 O O . TYR A 1 88 ? -12.110 -11.380 -3.852 1.00 94.75 88 TYR A O 1
ATOM 747 N N . ASP A 1 89 ? -11.342 -9.274 -3.912 1.00 94.62 89 ASP A N 1
ATOM 748 C CA . ASP A 1 89 ? -10.268 -9.565 -4.854 1.00 94.62 89 ASP A CA 1
ATOM 749 C C . ASP A 1 89 ? -9.077 -10.248 -4.160 1.00 94.62 89 ASP A C 1
ATOM 751 O O . ASP A 1 89 ? -8.119 -9.624 -3.698 1.00 94.62 89 ASP A O 1
ATOM 755 N N . LYS A 1 90 ? -9.153 -11.576 -4.048 1.00 94.94 90 LYS A N 1
ATOM 756 C CA . LYS A 1 90 ? -8.093 -12.407 -3.468 1.00 94.94 90 LYS A CA 1
ATOM 757 C C . LYS A 1 90 ? -7.154 -12.945 -4.547 1.00 94.94 90 LYS A C 1
ATOM 759 O O . LYS A 1 90 ? -7.554 -13.209 -5.678 1.00 94.94 90 LYS A O 1
ATOM 764 N N . GLY A 1 91 ? -5.885 -13.137 -4.178 1.00 94.88 91 GLY A N 1
ATOM 765 C CA . GLY A 1 91 ? -4.868 -13.717 -5.067 1.00 94.88 91 GLY A CA 1
ATOM 766 C C . GLY A 1 91 ? -4.391 -12.789 -6.190 1.00 94.88 91 GLY A C 1
ATOM 767 O O . GLY A 1 91 ? -3.773 -13.259 -7.144 1.00 94.88 91 GLY A O 1
ATOM 768 N N . TRP A 1 92 ? -4.658 -11.482 -6.093 1.00 95.12 92 TRP A N 1
ATOM 769 C CA . TRP A 1 92 ? -4.350 -10.528 -7.157 1.00 95.12 92 TRP A CA 1
ATOM 770 C C . TRP A 1 92 ? -2.854 -10.437 -7.483 1.00 95.12 92 TRP A C 1
ATOM 772 O O . TRP A 1 92 ? -2.519 -10.367 -8.661 1.00 95.12 92 TRP A O 1
ATOM 782 N N . HIS A 1 93 ? -1.961 -10.527 -6.488 1.00 93.94 93 HIS A N 1
ATOM 783 C CA . HIS A 1 93 ? -0.507 -10.497 -6.707 1.00 93.94 93 HIS A CA 1
ATOM 784 C C . HIS A 1 93 ? -0.054 -11.592 -7.683 1.00 93.94 93 HIS A C 1
ATOM 786 O O . HIS A 1 93 ? 0.532 -11.298 -8.722 1.00 93.94 93 HIS A O 1
ATOM 792 N N . VAL A 1 94 ? -0.392 -12.854 -7.389 1.00 95.69 94 VAL A N 1
ATOM 793 C CA . VAL A 1 94 ? -0.050 -14.004 -8.246 1.00 95.69 94 VAL A CA 1
ATOM 794 C C . VAL A 1 94 ? -0.732 -13.878 -9.603 1.00 95.69 94 VAL A C 1
ATOM 796 O O . VAL A 1 94 ? -0.129 -14.139 -10.638 1.00 95.69 94 VAL A O 1
ATOM 799 N N . ARG A 1 95 ? -1.989 -13.423 -9.624 1.00 95.56 95 ARG A N 1
ATOM 800 C CA . ARG A 1 95 ? -2.721 -13.220 -10.874 1.00 95.56 95 ARG A CA 1
ATOM 801 C C . ARG A 1 95 ? -2.053 -12.180 -11.778 1.00 95.56 95 ARG A C 1
ATOM 803 O O . ARG A 1 95 ? -2.071 -12.368 -12.989 1.00 95.56 95 ARG A O 1
ATOM 810 N N . ILE A 1 96 ? -1.492 -11.096 -11.232 1.00 95.06 96 ILE A N 1
ATOM 811 C CA . ILE A 1 96 ? -0.753 -10.096 -12.018 1.00 95.06 96 ILE A CA 1
ATOM 812 C C . ILE A 1 96 ? 0.578 -10.666 -12.508 1.00 95.06 96 ILE A C 1
ATOM 814 O O . ILE A 1 96 ? 0.879 -10.505 -13.688 1.00 95.06 96 ILE A O 1
ATOM 818 N N . ASP A 1 97 ? 1.329 -11.362 -11.656 1.00 94.31 97 ASP A N 1
ATOM 819 C CA . ASP A 1 97 ? 2.591 -12.004 -12.044 1.00 94.31 97 ASP A CA 1
ATOM 820 C C . ASP A 1 97 ? 2.392 -12.993 -13.211 1.00 94.31 97 ASP A C 1
ATOM 822 O O . ASP A 1 97 ? 3.105 -12.967 -14.214 1.00 94.31 97 ASP A O 1
ATOM 826 N N . PHE A 1 98 ? 1.318 -13.784 -13.172 1.00 95.69 98 PHE A N 1
ATOM 827 C CA . PHE A 1 98 ? 0.991 -14.741 -14.232 1.00 95.69 98 PHE A CA 1
ATOM 828 C C . PHE A 1 98 ? 0.521 -14.092 -15.547 1.00 95.69 98 PHE A C 1
ATOM 830 O O . PHE A 1 98 ? 0.491 -14.772 -16.578 1.00 95.69 98 PHE A O 1
ATOM 837 N N . LYS A 1 99 ? 0.210 -12.784 -15.577 1.00 95.25 99 LYS A N 1
ATOM 838 C CA . LYS A 1 99 ? -0.143 -12.091 -16.833 1.00 95.25 99 LYS A CA 1
ATOM 839 C C . LYS A 1 99 ? 0.996 -12.093 -17.846 1.00 95.25 99 LYS A C 1
ATOM 841 O O . LYS A 1 99 ? 0.710 -11.987 -19.036 1.00 95.25 99 LYS A O 1
ATOM 846 N N . GLN A 1 100 ? 2.247 -12.265 -17.413 1.00 93.88 100 GLN A N 1
ATOM 847 C CA . GLN A 1 100 ? 3.397 -12.383 -18.316 1.00 93.88 100 GLN A CA 1
ATOM 848 C C . GLN A 1 100 ? 3.254 -13.536 -19.325 1.00 93.88 100 GLN A C 1
ATOM 850 O O . GLN A 1 100 ? 3.789 -13.460 -20.426 1.00 93.88 100 GLN A O 1
ATOM 855 N N . TYR A 1 101 ? 2.495 -14.583 -18.978 1.00 95.38 101 TYR A N 1
ATOM 856 C CA . TYR A 1 101 ? 2.239 -15.729 -19.856 1.00 95.38 101 TYR A CA 1
ATOM 857 C C . TYR A 1 101 ? 0.996 -15.557 -20.737 1.00 95.38 101 TYR A C 1
ATOM 859 O O . TYR A 1 101 ? 0.778 -16.341 -21.655 1.00 95.38 101 TYR A O 1
ATOM 867 N N . GLN A 1 102 ? 0.161 -14.557 -20.451 1.00 95.31 102 GLN A N 1
ATOM 868 C CA . GLN A 1 102 ? -1.099 -14.309 -21.157 1.00 95.31 102 GLN A CA 1
ATOM 869 C C . GLN A 1 102 ? -1.010 -13.108 -22.104 1.00 95.31 102 GLN A C 1
ATOM 871 O O . GLN A 1 102 ? -1.732 -13.047 -23.096 1.00 95.31 102 GLN A O 1
ATOM 876 N N . ILE A 1 103 ? -0.154 -12.133 -21.792 1.00 94.69 103 ILE A N 1
ATOM 877 C CA . ILE A 1 103 ? -0.077 -10.844 -22.476 1.00 94.69 103 ILE A CA 1
ATOM 878 C C . ILE A 1 103 ? 1.370 -10.604 -22.914 1.00 94.69 103 ILE A C 1
ATOM 880 O O . ILE A 1 103 ? 2.287 -10.670 -22.107 1.00 94.69 103 ILE A O 1
ATOM 884 N N . LEU A 1 104 ? 1.568 -10.250 -24.187 1.00 94.56 104 LEU A N 1
ATOM 885 C CA . LEU A 1 104 ? 2.893 -9.933 -24.748 1.00 94.56 104 LEU A CA 1
ATOM 886 C C . LEU A 1 104 ? 3.488 -8.616 -24.216 1.00 94.56 104 LEU A C 1
ATOM 888 O O . LEU A 1 104 ? 4.692 -8.390 -24.293 1.00 94.56 104 LEU A O 1
ATOM 892 N N . LYS A 1 105 ? 2.644 -7.720 -23.696 1.00 95.06 105 LYS A N 1
ATOM 893 C CA . LYS A 1 105 ? 3.052 -6.437 -23.121 1.00 95.06 105 LYS A CA 1
ATOM 894 C C . LYS A 1 105 ? 3.607 -6.635 -21.709 1.00 95.06 105 LYS A C 1
ATOM 896 O O . LYS A 1 105 ? 2.877 -7.043 -20.808 1.00 95.06 105 LYS A O 1
ATOM 901 N N . GLN A 1 106 ? 4.861 -6.240 -21.502 1.00 91.12 106 GLN A N 1
ATOM 902 C CA . GLN A 1 106 ? 5.504 -6.260 -20.189 1.00 91.12 106 GLN A CA 1
ATOM 903 C C . GLN A 1 106 ? 4.944 -5.163 -19.268 1.00 91.12 106 GLN A C 1
ATOM 905 O O . GLN A 1 106 ? 4.873 -3.993 -19.650 1.00 91.12 106 GLN A O 1
ATOM 910 N N . ASN A 1 107 ? 4.577 -5.538 -18.038 1.00 93.12 107 ASN A N 1
ATOM 911 C CA . ASN A 1 107 ? 4.243 -4.597 -16.969 1.00 93.12 107 ASN A CA 1
ATOM 912 C C . ASN A 1 107 ? 5.445 -4.442 -16.012 1.00 93.12 107 ASN A C 1
ATOM 914 O O . ASN A 1 107 ? 5.746 -5.392 -15.289 1.00 93.12 107 ASN A O 1
ATOM 918 N N . PRO A 1 108 ? 6.123 -3.280 -15.964 1.00 93.94 108 PRO A N 1
ATOM 919 C CA . PRO A 1 108 ? 7.242 -3.059 -15.044 1.00 93.94 108 PRO A CA 1
ATOM 920 C C . PRO A 1 108 ? 6.818 -2.966 -13.564 1.00 93.94 108 PRO A C 1
ATOM 922 O O . PRO A 1 108 ? 7.651 -3.164 -12.684 1.00 93.94 108 PRO A O 1
ATOM 925 N N . PHE A 1 109 ? 5.534 -2.722 -13.277 1.00 94.69 109 PHE A N 1
ATOM 926 C CA . PHE A 1 109 ? 4.979 -2.583 -11.923 1.00 94.69 109 PHE A CA 1
ATOM 927 C C . PHE A 1 109 ? 4.076 -3.766 -11.549 1.00 94.69 109 PHE A C 1
ATOM 929 O O . PHE A 1 109 ? 3.005 -3.598 -10.980 1.00 94.69 109 PHE A O 1
ATOM 936 N N . TRP A 1 110 ? 4.471 -4.989 -11.905 1.00 92.12 110 TRP A N 1
ATOM 937 C CA . TRP A 1 110 ? 3.684 -6.199 -11.624 1.00 92.12 110 TRP A CA 1
ATOM 938 C C . TRP A 1 110 ? 3.517 -6.502 -10.122 1.00 92.12 110 TRP A C 1
ATOM 940 O O . TRP A 1 110 ? 2.645 -7.278 -9.741 1.00 92.12 110 TRP A O 1
ATOM 950 N N . TRP A 1 111 ? 4.347 -5.894 -9.274 1.00 91.25 111 TRP A N 1
ATOM 951 C CA . TRP A 1 111 ? 4.413 -6.142 -7.836 1.00 91.25 111 TRP A CA 1
ATOM 952 C C . TRP A 1 111 ? 3.497 -5.223 -7.000 1.00 91.25 111 TRP A C 1
ATOM 954 O O . TRP A 1 111 ? 3.369 -5.450 -5.796 1.00 91.25 111 TRP A O 1
ATOM 964 N N . THR A 1 112 ? 2.823 -4.236 -7.610 1.00 92.31 112 THR A N 1
ATOM 965 C CA . THR A 1 112 ? 1.865 -3.330 -6.939 1.00 92.31 112 THR A CA 1
ATOM 966 C C . THR A 1 112 ? 0.548 -3.167 -7.704 1.00 92.31 112 THR A C 1
ATOM 968 O O . THR A 1 112 ? 0.452 -3.524 -8.881 1.00 92.31 112 THR A O 1
ATOM 971 N N . TYR A 1 113 ? -0.468 -2.627 -7.018 1.00 83.75 113 TYR A N 1
ATOM 972 C CA . TYR A 1 113 ? -1.765 -2.206 -7.558 1.00 83.75 113 TYR A CA 1
ATOM 973 C C . TYR A 1 113 ? -2.285 -0.985 -6.794 1.00 83.75 113 TYR A C 1
ATOM 975 O O . TYR A 1 113 ? -2.061 -0.943 -5.561 1.00 83.75 113 TYR A O 1
#

Secondary structure (DSSP, 8-state):
------------PPP--SS-PPPGGGGSPPHHHHHHHHHHHHHHHHHHHHHHHHTT----SGGGGGGTT-TTTTGGGGG-TTHHHHTT--SHHHHHHGGGGT-SS--TTTT--

Sequence (113 aa):
MVKKQTDTSITHFRSGMSHDEPNLYRYIMPWEAEFIDSQRVWAEYALKRQEANTLNKRLTLDDLDDSWDRGIPRINTLFQKDRHVLAYDKGWHVRIDFKQYQILKQNPFWWTY

Radius of gyration: 21.44 Å; chains: 1; bounding box: 57×34×47 Å